Protein 3M97 (pdb70)

Foldseek 3Di:
DDDDDQDADPDPLVVLLVPAAQVLLVVLCVLVVVAEALPQDHDVHGHLQVQAFAWFVPRPPDDWDVQSVVPTDGRHLVNQQVCQCAVCVVRPPGPDDDGHDVHSNNSSNNVNNSVVSD

Structure (mmCIF, N/CA/C/O backbone):
data_3M97
#
_entry.id   3M97
#
_cell.length_a   37.376
_cell.length_b   38.991
_cell.length_c   93.014
_cell.angle_alpha   90.00
_cell.angle_beta   90.00
_cell.angle_gamma   90.00
#
_symmetry.space_group_name_H-M   'P 21 21 21'
#
loop_
_entity.id
_entity.type
_entity.pdbx_description
1 polymer 'Cytochrome c-552'
2 non-polymer 'HEME C'
3 non-polymer 'ZINC ION'
4 water water
#
loop_
_atom_site.group_PDB
_atom_site.id
_atom_site.type_symbol
_atom_site.label_atom_id
_atom_site.label_alt_id
_atom_site.label_comp_id
_atom_site.label_asym_id
_atom_site.label_entity_id
_atom_site.label_seq_id
_atom_site.pdbx_PDB_ins_code
_atom_site.Cartn_x
_atom_site.Cartn_y
_atom_site.Cartn_z
_atom_site.occupancy
_atom_site.B_iso_or_equiv
_atom_site.auth_seq_id
_atom_site.auth_comp_id
_atom_site.auth_asym_id
_atom_site.auth_atom_id
_atom_site.pdbx_PDB_model_num
ATOM 1 N N . MET A 1 1 ? 15.241 -6.853 -2.283 1.00 11.78 1 MET X N 1
ATOM 2 C CA . MET A 1 1 ? 15.368 -5.821 -3.372 1.00 13.41 1 MET X CA 1
ATOM 3 C C . MET A 1 1 ? 14.993 -4.585 -2.669 1.00 13.94 1 MET X C 1
ATOM 4 O O . MET A 1 1 ? 14.193 -4.625 -1.647 1.00 12.94 1 MET X O 1
ATOM 9 N N . GLY A 1 2 ? 15.620 -3.552 -3.207 1.00 13.57 2 GLY X N 1
ATOM 10 C CA . GLY A 1 2 ? 15.475 -2.210 -2.755 1.00 13.06 2 GLY X CA 1
ATOM 11 C C . GLY A 1 2 ? 16.526 -1.823 -1.749 1.00 14.85 2 GLY X C 1
ATOM 12 O O . GLY A 1 2 ? 17.306 -2.615 -1.290 1.00 16.15 2 GLY X O 1
ATOM 13 N N . HIS A 1 3 ? 16.641 -0.519 -1.533 1.00 13.05 3 HIS X N 1
ATOM 14 C CA . HIS A 1 3 ? 17.751 0.006 -0.667 1.00 15.60 3 HIS X CA 1
ATOM 15 C C . HIS A 1 3 ? 17.161 0.462 0.653 1.00 16.17 3 HIS X C 1
ATOM 16 O O . HIS A 1 3 ? 17.375 1.621 1.090 1.00 20.55 3 HIS X O 1
ATOM 23 N N . GLY A 1 4 ? 16.418 -0.424 1.263 1.00 14.67 4 GLY X N 1
ATOM 24 C CA . GLY A 1 4 ? 15.989 -0.190 2.656 1.00 15.12 4 GLY X CA 1
ATOM 25 C C . GLY A 1 4 ? 16.319 -1.376 3.479 1.00 15.39 4 GLY X C 1
ATOM 26 O O . GLY A 1 4 ? 16.739 -2.441 2.979 1.00 14.76 4 GLY X O 1
ATOM 27 N N . ALA A 1 5 ? 16.129 -1.241 4.788 1.00 13.81 5 ALA X N 1
ATOM 28 C CA . ALA A 1 5 ? 16.511 -2.327 5.680 1.00 14.97 5 ALA X CA 1
ATOM 29 C C . ALA A 1 5 ? 15.632 -3.537 5.549 1.00 15.14 5 ALA X C 1
ATOM 30 O O . ALA A 1 5 ? 14.354 -3.416 5.522 1.00 17.31 5 ALA X O 1
ATOM 32 N N . GLU A 1 6 ? 16.243 -4.672 5.416 1.00 13.82 6 GLU X N 1
ATOM 33 C CA . GLU A 1 6 ? 15.495 -5.911 5.250 1.00 13.44 6 GLU X CA 1
ATOM 34 C C . GLU A 1 6 ? 15.962 -7.108 6.092 1.00 11.64 6 GLU X C 1
ATOM 35 O O . GLU A 1 6 ? 15.325 -8.198 6.056 1.00 12.55 6 GLU X O 1
ATOM 41 N N . GLY A 1 7 ? 17.026 -6.977 6.883 1.00 11.58 7 GLY X N 1
ATOM 42 C CA . GLY A 1 7 ? 17.511 -8.110 7.587 1.00 12.60 7 GLY X CA 1
ATOM 43 C C . GLY A 1 7 ? 16.623 -8.474 8.773 1.00 9.84 7 GLY X C 1
ATOM 44 O O . GLY A 1 7 ? 15.855 -7.648 9.251 1.00 14.04 7 GLY X O 1
ATOM 45 N N . GLU A 1 8 ? 16.701 -9.728 9.170 1.00 10.63 8 GLU X N 1
ATOM 46 C CA . GLU A 1 8 ? 16.063 -10.101 10.412 1.00 12.22 8 GLU X CA 1
ATOM 47 C C . GLU A 1 8 ? 16.972 -10.957 11.220 1.00 14.98 8 GLU X C 1
ATOM 48 O O . GLU A 1 8 ? 17.429 -12.022 10.744 1.00 15.99 8 GLU X O 1
ATOM 54 N N . GLU A 1 9 ? 17.236 -10.584 12.473 1.00 15.73 9 GLU X N 1
ATOM 55 C CA . GLU A 1 9 ? 18.213 -11.374 13.210 1.00 19.00 9 GLU X CA 1
ATOM 56 C C . GLU A 1 9 ? 17.595 -12.398 14.116 1.00 19.71 9 GLU X C 1
ATOM 57 O O . GLU A 1 9 ? 18.298 -13.210 14.694 1.00 23.24 9 GLU X O 1
ATOM 63 N N . HIS A 1 10 ? 16.294 -12.367 14.323 1.00 19.85 10 HIS X N 1
ATOM 64 C CA . HIS A 1 10 ? 15.623 -13.232 15.309 1.00 23.47 10 HIS X CA 1
ATOM 65 C C . HIS A 1 10 ? 14.941 -14.480 14.720 1.00 27.63 10 HIS X C 1
ATOM 66 O O . HIS A 1 10 ? 14.201 -15.157 15.425 1.00 29.71 10 HIS X O 1
ATOM 73 N N . ALA A 1 11 ? 15.208 -14.760 13.462 1.00 30.12 11 ALA X N 1
ATOM 74 C CA . ALA A 1 11 ? 14.600 -15.898 12.730 1.00 34.96 11 ALA X CA 1
ATOM 75 C C . ALA A 1 11 ? 14.920 -17.430 13.058 1.00 37.87 11 ALA X C 1
ATOM 76 O O . ALA A 1 11 ? 15.271 -18.102 12.130 1.00 38.01 11 ALA X O 1
ATOM 78 N N . ASP A 1 34 ? 10.318 -19.912 10.813 1.00 26.72 34 ASP X N 1
ATOM 79 C CA . ASP A 1 34 ? 9.113 -20.692 11.059 1.00 25.94 34 ASP X CA 1
ATOM 80 C C . ASP A 1 34 ? 8.294 -19.786 12.009 1.00 23.87 34 ASP X C 1
ATOM 81 O O . ASP A 1 34 ? 8.738 -19.463 13.137 1.00 23.63 34 ASP X O 1
ATOM 86 N N . PHE A 1 35 ? 7.155 -19.289 11.537 1.00 19.62 35 PHE X N 1
ATOM 87 C CA . PHE A 1 35 ? 6.568 -18.216 12.335 1.00 17.43 35 PHE X CA 1
ATOM 88 C C . PHE A 1 35 ? 5.928 -18.832 13.569 1.00 17.68 35 PHE X C 1
ATOM 89 O O . PHE A 1 35 ? 5.923 -18.206 14.634 1.00 15.93 35 PHE X O 1
ATOM 97 N N . ALA A 1 36 ? 5.414 -20.044 13.401 1.00 15.90 36 ALA X N 1
ATOM 98 C CA . ALA A 1 36 ? 4.739 -20.762 14.503 1.00 14.99 36 ALA X CA 1
ATOM 99 C C . ALA A 1 36 ? 5.748 -20.878 15.696 1.00 15.07 36 ALA X C 1
ATOM 100 O O . ALA A 1 36 ? 5.364 -20.769 16.866 1.00 14.38 36 ALA X O 1
ATOM 102 N N . THR A 1 37 ? 6.993 -21.183 15.373 1.00 15.96 37 THR X N 1
ATOM 103 C CA . THR A 1 37 ? 8.088 -21.312 16.386 1.00 16.91 37 THR X CA 1
ATOM 104 C C . THR A 1 37 ? 8.330 -19.975 17.109 1.00 16.16 37 THR X C 1
ATOM 105 O O . THR A 1 37 ? 8.486 -19.916 18.378 1.00 15.08 37 THR X O 1
ATOM 109 N N . VAL A 1 38 ? 8.401 -18.870 16.348 1.00 14.76 38 VAL X N 1
ATOM 110 C CA . VAL A 1 38 ? 8.557 -17.516 16.872 1.00 13.37 38 VAL X CA 1
ATOM 111 C C . VAL A 1 38 ? 7.330 -17.183 17.822 1.00 12.22 38 VAL X C 1
ATOM 112 O O . VAL A 1 38 ? 7.537 -16.803 18.933 1.00 11.52 38 VAL X O 1
ATOM 116 N N . LEU A 1 39 ? 6.124 -17.399 17.335 1.00 10.51 39 LEU X N 1
ATOM 117 C CA . LEU A 1 39 ? 4.958 -17.202 18.147 1.00 8.47 39 LEU X CA 1
ATOM 118 C C . LEU A 1 39 ? 4.975 -18.032 19.495 1.00 9.52 39 LEU X C 1
ATOM 119 O O . LEU A 1 39 ? 4.420 -17.557 20.502 1.00 10.90 39 LEU X O 1
ATOM 124 N N . ALA A 1 40 ? 5.385 -19.315 19.405 1.00 11.10 40 ALA X N 1
ATOM 125 C CA . ALA A 1 40 ? 5.289 -20.082 20.617 1.00 11.80 40 ALA X CA 1
ATOM 126 C C . ALA A 1 40 ? 6.140 -19.557 21.755 1.00 9.93 40 ALA X C 1
ATOM 127 O O . ALA A 1 40 ? 5.784 -19.754 22.958 1.00 11.65 40 ALA X O 1
ATOM 129 N N . SER A 1 41 ? 7.207 -18.829 21.396 1.00 12.89 41 SER X N 1
ATOM 130 C CA . SER A 1 41 ? 8.016 -18.195 22.406 1.00 12.04 41 SER X C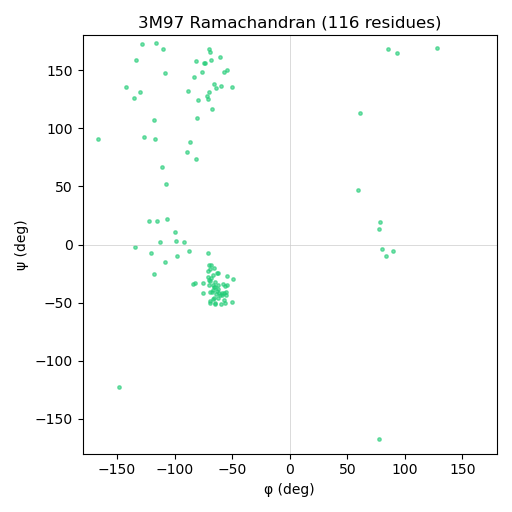A 1
ATOM 131 C C . SER A 1 41 ? 7.847 -16.686 22.497 1.00 10.64 41 SER X C 1
ATOM 132 O O . SER A 1 41 ? 8.718 -15.908 23.040 1.00 14.24 41 SER X O 1
ATOM 135 N N . ALA A 1 42 ? 6.724 -16.191 22.016 1.00 9.37 42 ALA X N 1
ATOM 136 C CA . ALA A 1 42 ? 6.526 -14.721 22.025 1.00 9.66 42 ALA X CA 1
ATOM 137 C C . ALA A 1 42 ? 6.328 -14.073 23.379 1.00 11.50 42 ALA X C 1
ATOM 138 O O . ALA A 1 42 ? 6.179 -14.729 24.395 1.00 15.65 42 ALA X O 1
ATOM 140 N N . ASP A 1 43 ? 6.393 -12.711 23.390 1.00 12.16 43 ASP X N 1
ATOM 141 C CA . ASP A 1 43 ? 6.318 -12.003 24.639 1.00 15.18 43 ASP X CA 1
ATOM 142 C C . ASP A 1 43 ? 5.079 -11.128 24.568 1.00 14.19 43 ASP X C 1
ATOM 143 O O . ASP A 1 43 ? 5.153 -10.050 24.011 1.00 12.50 43 ASP X O 1
ATOM 148 N N . PRO A 1 44 ? 4.024 -11.480 25.282 1.00 14.12 44 PRO X N 1
ATOM 149 C CA . PRO A 1 44 ? 2.801 -10.663 25.193 1.00 15.43 44 PRO X CA 1
ATOM 150 C C . PRO A 1 44 ? 2.940 -9.296 25.793 1.00 13.51 44 PRO X C 1
ATOM 151 O O . PRO A 1 44 ? 2.296 -8.355 25.304 1.00 14.29 44 PRO X O 1
ATOM 155 N N . ALA A 1 45 ? 3.813 -9.124 26.809 1.00 11.24 45 ALA X N 1
ATOM 156 C CA . ALA A 1 45 ? 3.976 -7.711 27.229 1.00 11.94 45 ALA X CA 1
ATOM 157 C C . ALA A 1 45 ? 4.683 -6.849 26.228 1.00 12.53 45 ALA X C 1
ATOM 158 O O . ALA A 1 45 ? 4.429 -5.619 26.124 1.00 14.38 45 ALA X O 1
ATOM 160 N N . ALA A 1 46 ? 5.617 -7.433 25.451 1.00 11.26 46 ALA X N 1
ATOM 161 C CA . ALA A 1 46 ? 6.207 -6.712 24.381 1.00 11.65 46 ALA X CA 1
ATOM 162 C C . ALA A 1 46 ? 5.113 -6.413 23.288 1.00 11.17 46 ALA X C 1
ATOM 163 O O . ALA A 1 46 ? 5.044 -5.280 22.771 1.00 11.96 46 ALA X O 1
ATOM 165 N N . GLY A 1 47 ? 4.214 -7.341 23.076 1.00 10.53 47 GLY X N 1
ATOM 166 C CA . GLY A 1 47 ? 3.118 -7.155 22.099 1.00 8.48 47 GLY X CA 1
ATOM 167 C C . GLY A 1 47 ? 2.225 -6.001 22.554 1.00 10.67 47 GLY X C 1
ATOM 168 O O . GLY A 1 47 ? 1.659 -5.191 21.699 1.00 10.59 47 GLY X O 1
ATOM 169 N N . GLU A 1 48 ? 1.984 -5.939 23.880 1.00 11.41 48 GLU X N 1
ATOM 170 C CA . GLU A 1 48 ? 1.148 -4.859 24.415 1.00 10.19 48 GLU X CA 1
ATOM 171 C C . GLU A 1 48 ? 1.725 -3.519 24.067 1.00 12.01 48 GLU X C 1
ATOM 172 O O . GLU A 1 48 ? 0.957 -2.611 23.771 1.00 10.75 48 GLU X O 1
ATOM 178 N N . LYS A 1 49 ? 3.054 -3.410 24.023 1.00 11.68 49 LYS X N 1
ATOM 179 C CA . LYS A 1 49 ? 3.655 -2.125 23.556 1.00 10.09 49 LYS X CA 1
ATOM 180 C C . LYS A 1 49 ? 3.570 -1.907 22.027 1.00 9.84 49 LYS X C 1
ATOM 181 O O . LYS A 1 49 ? 3.308 -0.737 21.632 1.00 11.42 49 LYS X O 1
ATOM 187 N N . VAL A 1 50 ? 3.816 -2.947 21.245 1.00 12.76 50 VAL X N 1
ATOM 188 C CA . VAL A 1 50 ? 3.642 -2.850 19.734 1.00 11.46 50 VAL X CA 1
ATOM 189 C C . VAL A 1 50 ? 2.243 -2.358 19.402 1.00 10.53 50 VAL X C 1
ATOM 190 O O . VAL A 1 50 ? 2.083 -1.502 18.477 1.00 12.56 50 VAL X O 1
ATOM 194 N N . PHE A 1 51 ? 1.232 -2.758 20.202 1.00 11.41 51 PHE X N 1
ATOM 195 C CA . PHE A 1 51 ? -0.140 -2.307 19.841 1.00 8.35 51 PHE X CA 1
ATOM 196 C C . PHE A 1 51 ? -0.363 -0.795 19.951 1.00 7.92 51 PHE X C 1
ATOM 197 O O . PHE A 1 51 ? -1.300 -0.283 19.417 1.00 9.75 51 PHE X O 1
ATOM 205 N N . GLY A 1 52 ? 0.507 -0.187 20.719 1.00 8.38 52 GLY X N 1
ATOM 206 C CA . GLY A 1 52 ? 0.444 1.326 20.710 1.00 8.18 52 GLY X CA 1
ATOM 207 C C . GLY A 1 52 ? 0.430 1.901 19.300 1.00 11.18 52 GLY X C 1
ATOM 208 O O . GLY A 1 52 ? -0.102 2.975 19.095 1.00 12.69 52 GLY X O 1
ATOM 209 N N . LYS A 1 53 ? 1.050 1.221 18.338 1.00 10.74 53 LYS X N 1
ATOM 210 C CA . LYS A 1 53 ? 1.078 1.645 16.908 1.00 11.33 53 LYS X CA 1
ATOM 211 C C . LYS A 1 53 ? -0.276 1.489 16.248 1.00 11.87 53 LYS X C 1
ATOM 212 O O . LYS A 1 53 ? -0.402 1.846 15.086 1.00 14.15 53 LYS X O 1
ATOM 218 N N . CYS A 1 54 ? -1.249 0.887 16.924 1.00 9.30 54 CYS X N 1
ATOM 219 C CA . CYS A 1 54 ? -2.532 0.647 16.235 1.00 8.02 54 CYS X CA 1
ATOM 220 C C . CYS A 1 54 ? -3.671 1.302 16.920 1.00 9.89 54 CYS X C 1
ATOM 221 O O . CYS A 1 54 ? -4.721 1.421 16.341 1.00 10.58 54 CYS X O 1
ATOM 224 N N . LYS A 1 55 ? -3.411 1.858 18.108 1.00 12.29 55 LYS X N 1
ATOM 225 C CA . LYS A 1 55 ? -4.523 2.440 18.943 1.00 12.36 55 LYS X CA 1
ATOM 226 C C . LYS A 1 55 ? -5.144 3.744 18.293 1.00 11.38 55 LYS X C 1
ATOM 227 O O . LYS A 1 55 ? -6.313 4.005 18.607 1.00 14.32 55 LYS X O 1
ATOM 233 N N . ALA A 1 56 ? -4.477 4.398 17.361 1.00 11.73 56 ALA X N 1
ATOM 234 C CA . ALA A 1 56 ? -5.080 5.642 16.767 1.00 13.63 56 ALA X CA 1
ATOM 235 C C . ALA A 1 56 ? -6.321 5.147 15.988 1.00 15.32 56 ALA X C 1
ATOM 236 O O . ALA A 1 56 ? -7.332 5.884 15.819 1.00 15.61 56 ALA X O 1
ATOM 238 N N . CYS A 1 57 ? -6.264 3.873 15.551 1.00 10.18 57 CYS X N 1
ATOM 239 C CA . CYS A 1 57 ? -7.308 3.382 14.622 1.00 10.84 57 CYS X CA 1
ATOM 240 C C . CYS A 1 57 ? -8.144 2.247 15.167 1.00 10.24 57 CYS X C 1
ATOM 241 O O . CYS A 1 57 ? -9.268 2.062 14.672 1.00 12.97 57 CYS X O 1
ATOM 244 N N . HIS A 1 58 ? -7.602 1.460 16.117 1.00 9.82 58 HIS X N 1
ATOM 245 C CA . HIS A 1 58 ? -8.184 0.205 16.573 1.00 10.26 58 HIS X CA 1
ATOM 246 C C . HIS A 1 58 ? -8.278 0.152 18.108 1.00 10.58 58 HIS X C 1
ATOM 247 O O . HIS A 1 58 ? -7.281 0.518 18.783 1.00 11.22 58 HIS X O 1
ATOM 254 N N . LYS A 1 59 ? -9.458 -0.219 18.620 1.00 10.98 59 LYS X N 1
ATOM 255 C CA . LYS A 1 59 ? -9.631 -0.339 20.065 1.00 12.52 59 LYS X CA 1
ATOM 256 C C . LYS A 1 59 ? -9.778 -1.807 20.456 1.00 13.31 59 LYS X C 1
ATOM 257 O O . LYS A 1 59 ? -9.945 -2.683 19.584 1.00 13.59 59 LYS X O 1
ATOM 263 N N . LEU A 1 60 ? -9.709 -2.097 21.776 1.00 11.10 60 LEU X N 1
ATOM 264 C CA . LEU A 1 60 ? -9.820 -3.458 22.295 1.00 9.82 60 LEU X CA 1
ATOM 265 C C . LEU A 1 60 ? -10.980 -3.561 23.306 1.00 10.04 60 LEU X C 1
ATOM 266 O O . LEU A 1 60 ? -11.089 -4.623 23.959 1.00 12.72 60 LEU X O 1
ATOM 271 N N . ASP A 1 61 ? -11.898 -2.584 23.216 1.00 12.76 61 ASP X N 1
ATOM 272 C CA . ASP A 1 61 ? -13.098 -2.565 24.114 1.00 9.27 61 ASP X CA 1
ATOM 273 C C . ASP A 1 61 ? -14.379 -2.747 23.249 1.00 12.50 61 ASP X C 1
ATOM 274 O O . ASP A 1 61 ? -15.466 -2.274 23.690 1.00 14.09 61 ASP X O 1
ATOM 279 N N . GLY A 1 62 ? -14.267 -3.284 22.025 1.00 11.92 62 GLY X N 1
ATOM 280 C CA . GLY A 1 62 ? -15.433 -3.381 21.133 1.00 10.88 62 GLY X CA 1
ATOM 281 C C . GLY A 1 62 ? -15.803 -2.074 20.379 1.00 11.08 62 GLY X C 1
ATOM 282 O O . GLY A 1 62 ? -16.700 -2.175 19.480 1.00 12.80 62 GLY X O 1
ATOM 283 N N . ASN A 1 63 ? -15.188 -0.900 20.559 1.00 13.45 63 ASN X N 1
ATOM 284 C CA . ASN A 1 63 ? -15.571 0.231 19.805 1.00 14.47 63 ASN X CA 1
ATOM 285 C C . ASN A 1 63 ? -14.890 0.257 18.412 1.00 14.29 63 ASN X C 1
ATOM 286 O O . ASN A 1 63 ? -13.745 -0.212 18.239 1.00 13.11 63 ASN X O 1
ATOM 291 N N . ASP A 1 64 ? -15.640 0.743 17.424 1.00 13.38 64 ASP X N 1
ATOM 292 C CA . ASP A 1 64 ? -15.100 0.844 16.080 1.00 12.52 64 ASP X CA 1
ATOM 293 C C . ASP A 1 64 ? -14.863 2.310 15.754 1.00 12.07 64 ASP X C 1
ATOM 294 O O . ASP A 1 64 ? -15.608 3.309 16.185 1.00 18.62 64 ASP X O 1
ATOM 299 N N . GLY A 1 65 ? -13.827 2.533 14.955 1.00 12.01 65 GLY X N 1
ATOM 300 C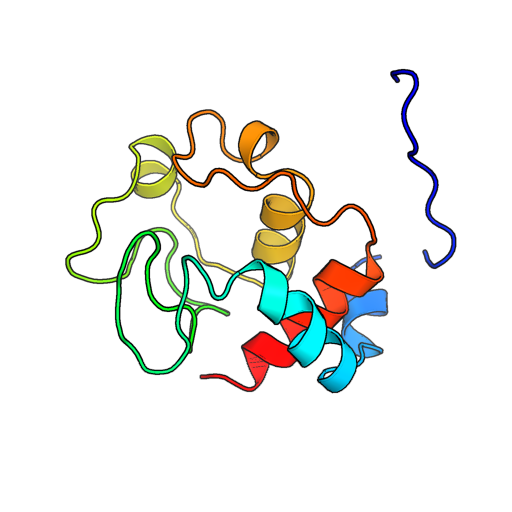 CA . GLY A 1 65 ? -13.521 3.938 14.619 1.00 11.78 65 GLY X CA 1
ATOM 301 C C . GLY A 1 65 ? -12.923 3.994 13.220 1.00 13.16 65 GLY X C 1
ATOM 302 O O . GLY A 1 65 ? -13.545 3.465 12.259 1.00 15.42 65 GLY X O 1
ATOM 303 N N . VAL A 1 66 ? -11.716 4.529 13.035 1.00 13.53 66 VAL X N 1
ATOM 304 C CA . VAL A 1 66 ? -11.082 4.465 11.665 1.00 10.81 66 VAL X CA 1
ATOM 305 C C . VAL A 1 66 ? -10.948 2.954 11.266 1.00 11.54 66 VAL X C 1
ATOM 306 O O . VAL A 1 66 ? -11.176 2.650 10.061 1.00 12.86 66 VAL X O 1
ATOM 310 N N . GLY A 1 67 ? -10.556 2.064 12.182 1.00 11.05 67 GLY X N 1
ATOM 311 C CA . GLY A 1 67 ? -10.571 0.589 11.908 1.00 10.50 67 GLY X CA 1
ATOM 312 C C . GLY A 1 67 ? -11.550 -0.063 12.853 1.00 9.45 67 GLY X C 1
ATOM 313 O O . GLY A 1 67 ? -11.957 0.549 13.892 1.00 11.55 67 GLY X O 1
ATOM 314 N N . PRO A 1 68 ? -11.802 -1.391 12.651 1.00 8.50 68 PRO X N 1
ATOM 315 C CA . PRO A 1 68 ? -12.774 -2.096 13.527 1.00 10.79 68 PRO X CA 1
ATOM 316 C C . PRO A 1 68 ? -12.070 -2.483 14.812 1.00 10.61 68 PRO X C 1
ATOM 317 O O . PRO A 1 68 ? -10.850 -2.598 14.889 1.00 11.25 68 PRO X O 1
ATOM 321 N N . HIS A 1 69 ? -12.857 -2.707 15.873 1.00 10.91 69 HIS X N 1
ATOM 322 C CA . HIS A 1 69 ? -12.202 -3.224 17.129 1.00 8.71 69 HIS X CA 1
ATOM 323 C C . HIS A 1 69 ? -11.434 -4.552 16.853 1.00 10.46 69 HIS X C 1
ATOM 324 O O . HIS A 1 69 ? -11.801 -5.303 15.986 1.00 10.14 69 HIS X O 1
ATOM 331 N N . LEU A 1 70 ? -10.348 -4.727 17.607 1.00 10.72 70 LEU X N 1
ATOM 332 C CA . LEU A 1 70 ? -9.530 -5.918 17.418 1.00 11.25 70 LEU X CA 1
ATOM 333 C C . LEU A 1 70 ? -9.553 -6.890 18.584 1.00 11.04 70 LEU X C 1
ATOM 334 O O . LEU A 1 70 ? -8.984 -7.925 18.464 1.00 11.10 70 LEU X O 1
ATOM 339 N N . ASN A 1 71 ? -10.353 -6.586 19.639 1.00 11.21 71 ASN X N 1
ATOM 340 C CA . ASN A 1 71 ? -10.482 -7.565 20.675 1.00 11.37 71 ASN X CA 1
ATOM 341 C C . ASN A 1 71 ? -11.328 -8.634 20.028 1.00 10.17 71 ASN X C 1
ATOM 342 O O . ASN A 1 71 ? -12.354 -8.374 19.382 1.00 10.93 71 ASN X O 1
ATOM 347 N N . GLY A 1 72 ? -10.823 -9.858 20.107 1.00 9.35 72 GLY X N 1
ATOM 348 C CA . GLY A 1 72 ? -11.367 -11.124 19.522 1.00 10.66 72 GLY X CA 1
ATOM 349 C C . GLY A 1 72 ? -11.077 -11.266 18.026 1.00 12.57 72 GLY X C 1
ATOM 350 O O . GLY A 1 72 ? -11.640 -12.185 17.350 1.00 11.91 72 GLY X O 1
ATOM 351 N N . VAL A 1 73 ? -10.120 -10.541 17.508 1.00 10.40 73 VAL X N 1
ATOM 352 C CA . VAL A 1 73 ? -9.763 -10.713 16.090 1.00 10.56 73 VAL X CA 1
ATOM 353 C C . VAL A 1 73 ? -9.149 -12.095 15.773 1.00 10.48 73 VAL X C 1
ATOM 354 O O . VAL A 1 73 ? -9.295 -12.577 14.611 1.00 11.35 73 VAL X O 1
ATOM 358 N N . VAL A 1 74 ? -8.380 -12.661 16.698 1.00 10.28 74 VAL X N 1
ATOM 359 C CA . VAL A 1 74 ? -7.698 -13.921 16.378 1.00 11.34 74 VAL X CA 1
ATOM 360 C C . VAL A 1 74 ? -8.745 -15.025 16.212 1.00 13.84 74 VAL X C 1
ATOM 361 O O . VAL A 1 74 ? -9.546 -15.283 17.157 1.00 13.77 74 VAL X O 1
ATOM 365 N N . GLY A 1 75 ? -8.825 -15.571 14.990 1.00 13.85 75 GLY X N 1
ATOM 366 C CA . GLY A 1 75 ? -9.870 -16.494 14.617 1.00 14.41 75 GLY X CA 1
ATOM 367 C C . GLY A 1 75 ? -11.109 -15.911 14.042 1.00 13.83 75 GLY X C 1
ATOM 368 O O . GLY A 1 75 ? -11.980 -16.660 13.655 1.00 17.55 75 GLY X O 1
ATOM 369 N N . ARG A 1 76 ? -11.247 -14.584 14.010 1.00 11.42 76 ARG X N 1
ATOM 370 C CA . ARG A 1 76 ? -12.471 -13.985 13.521 1.00 9.90 76 ARG X CA 1
ATOM 371 C C . ARG A 1 76 ? -12.564 -14.021 12.028 1.00 11.32 76 ARG X C 1
ATOM 372 O O . ARG A 1 76 ? -11.570 -13.933 11.313 1.00 11.30 76 ARG X O 1
ATOM 380 N N . THR A 1 77 ? -13.764 -14.133 11.464 1.00 12.47 77 THR X N 1
ATOM 381 C CA . THR A 1 77 ? -13.942 -13.951 10.012 1.00 15.09 77 THR X CA 1
ATOM 382 C C . THR A 1 77 ? -13.291 -12.670 9.512 1.00 12.91 77 THR X C 1
ATOM 383 O O . THR A 1 77 ? -13.533 -11.571 10.085 1.00 14.22 77 THR X O 1
ATOM 387 N N . VAL A 1 78 ? -12.569 -12.718 8.365 1.00 10.14 78 VAL X N 1
ATOM 388 C CA . VAL A 1 78 ? -12.015 -11.517 7.781 1.00 11.07 78 VAL X CA 1
ATOM 389 C C . VAL A 1 78 ? -13.197 -10.707 7.360 1.00 10.91 78 VAL X C 1
ATOM 390 O O . VAL A 1 78 ? -14.159 -11.235 6.721 1.00 11.26 78 VAL X O 1
ATOM 394 N N . ALA A 1 79 ? -13.097 -9.414 7.620 1.00 10.06 79 ALA X N 1
ATOM 395 C CA . ALA A 1 79 ? -14.074 -8.317 7.261 1.00 9.50 79 ALA X CA 1
ATOM 396 C C . ALA A 1 79 ? -15.432 -8.598 7.880 1.00 9.80 79 ALA X C 1
ATOM 397 O O . ALA A 1 79 ? -16.460 -8.389 7.196 1.00 13.13 79 ALA X O 1
ATOM 399 N N . GLY A 1 80 ? -15.444 -8.950 9.165 1.00 10.26 80 GLY X N 1
ATOM 400 C CA . GLY A 1 80 ? -16.653 -9.567 9.823 1.00 11.72 80 GLY X CA 1
ATOM 401 C C . GLY A 1 80 ? -17.282 -8.554 10.763 1.00 12.81 80 GLY X C 1
ATOM 402 O O . GLY A 1 80 ? -18.442 -8.738 11.193 1.00 15.14 80 GLY X O 1
ATOM 403 N N . VAL A 1 81 ? -16.634 -7.449 11.158 1.00 12.44 81 VAL X N 1
ATOM 404 C CA . VAL A 1 81 ? -17.193 -6.616 12.285 1.00 11.65 81 VAL X CA 1
ATOM 405 C C . VAL A 1 81 ? -18.456 -5.904 11.757 1.00 12.65 81 VAL X C 1
ATOM 406 O O . VAL A 1 81 ? -18.428 -5.104 10.818 1.00 13.27 81 VAL X O 1
ATOM 410 N N . ASP A 1 82 ? -19.536 -6.126 12.498 1.00 10.96 82 ASP X N 1
ATOM 411 C CA . ASP A 1 82 ? -20.794 -5.470 12.045 1.00 10.43 82 ASP X CA 1
ATOM 412 C C . ASP A 1 82 ? -20.679 -3.952 11.986 1.00 9.97 82 ASP X C 1
ATOM 413 O O . ASP A 1 82 ? -20.144 -3.267 12.901 1.00 12.88 82 ASP X O 1
ATOM 418 N N . GLY A 1 83 ? -21.197 -3.382 10.899 1.00 10.43 83 GLY X N 1
ATOM 419 C CA . GLY A 1 83 ? -21.251 -1.977 10.752 1.00 10.62 83 GLY X CA 1
ATOM 420 C C . GLY A 1 83 ? -20.005 -1.271 10.232 1.00 11.56 83 GLY X C 1
ATOM 421 O O . GLY A 1 83 ? -20.008 -0.078 9.949 1.00 13.77 83 GLY X O 1
ATOM 422 N N . PHE A 1 84 ? -18.881 -2.028 10.159 1.00 11.82 84 PHE X N 1
ATOM 423 C CA . PHE A 1 84 ? -17.662 -1.401 9.695 1.00 11.64 84 PHE X CA 1
ATOM 424 C C . PHE A 1 84 ? -17.552 -1.495 8.141 1.00 12.02 84 PHE X C 1
ATOM 425 O O . PHE A 1 84 ? -17.725 -2.512 7.555 1.00 13.25 84 PHE X O 1
ATOM 433 N N . ASN A 1 85 ? -17.249 -0.383 7.500 1.00 11.41 85 ASN X N 1
ATOM 434 C CA . ASN A 1 85 ? -17.179 -0.354 6.043 1.00 12.07 85 ASN X CA 1
ATOM 435 C C . ASN A 1 85 ? -15.817 -0.747 5.491 1.00 11.93 85 ASN X C 1
ATOM 436 O O . ASN A 1 85 ? -14.971 0.012 5.259 1.00 14.64 85 ASN X O 1
ATOM 441 N N . TYR A 1 86 ? -15.665 -2.048 5.289 1.00 10.26 86 TYR X N 1
ATOM 442 C CA . TYR A 1 86 ? -14.399 -2.560 4.733 1.00 11.12 86 TYR X CA 1
ATOM 443 C C . TYR A 1 86 ? -14.215 -2.279 3.234 1.00 10.96 86 TYR X C 1
ATOM 444 O O . TYR A 1 86 ? -15.178 -2.229 2.466 1.00 11.53 86 TYR X O 1
ATOM 453 N N . SER A 1 87 ? -12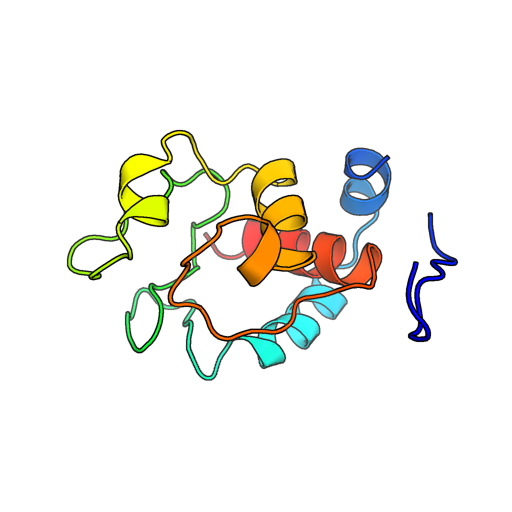.971 -2.254 2.818 1.00 10.90 87 SER X N 1
ATOM 454 C CA . SER A 1 87 ? -12.607 -2.163 1.411 1.00 10.69 87 SER X CA 1
ATOM 455 C C . SER A 1 87 ? -13.162 -3.368 0.615 1.00 9.86 87 SER X C 1
ATOM 456 O O . SER A 1 87 ? -13.356 -4.523 1.144 1.00 9.85 87 SER X O 1
ATOM 459 N N . ASP A 1 88 ? -13.252 -3.234 -0.737 1.00 12.05 88 ASP X N 1
ATOM 460 C CA . ASP A 1 88 ? -13.621 -4.406 -1.538 1.00 12.65 88 ASP X CA 1
ATOM 461 C C . ASP A 1 88 ? -12.689 -5.567 -1.391 1.00 12.13 88 ASP X C 1
ATOM 462 O O . ASP A 1 88 ? -13.149 -6.690 -1.280 1.00 10.36 88 ASP X O 1
ATOM 467 N N . PRO A 1 89 ? -11.327 -5.365 -1.386 1.00 11.20 89 PRO X N 1
ATOM 468 C CA . PRO A 1 89 ? -10.539 -6.663 -1.317 1.00 13.30 89 PRO X CA 1
ATOM 469 C C . PRO A 1 89 ? -10.623 -7.349 0.023 1.00 12.81 89 PRO X C 1
ATOM 470 O O . PRO A 1 89 ? -10.537 -8.567 0.107 1.00 12.75 89 PRO X O 1
ATOM 474 N N . MET A 1 90 ? -10.825 -6.544 1.079 1.00 11.31 90 MET X N 1
ATOM 475 C CA . MET A 1 90 ? -10.998 -7.126 2.392 1.00 14.59 90 MET X CA 1
ATOM 476 C C . MET A 1 90 ? -12.337 -7.942 2.444 1.00 13.15 90 MET X C 1
ATOM 477 O O . MET A 1 90 ? -12.405 -9.039 2.876 1.00 13.62 90 MET X O 1
ATOM 482 N N . LYS A 1 91 ? -13.442 -7.358 1.940 1.00 12.36 91 LYS X N 1
ATOM 483 C CA . LYS A 1 91 ? -14.776 -8.015 1.967 1.00 12.59 91 LYS X CA 1
ATOM 484 C C . LYS A 1 91 ? -14.808 -9.349 1.146 1.00 10.85 91 LYS X C 1
ATOM 485 O O . LYS A 1 91 ? -15.430 -10.332 1.485 1.00 14.77 91 LYS X O 1
ATOM 491 N N . ALA A 1 92 ? -14.026 -9.337 0.045 1.00 11.99 92 ALA X N 1
ATOM 492 C CA . ALA A 1 92 ? -14.033 -10.376 -0.875 1.00 11.35 92 ALA X CA 1
ATOM 493 C C . ALA A 1 92 ? -13.037 -11.452 -0.468 1.00 11.14 92 ALA X C 1
ATOM 494 O O . ALA A 1 92 ? -12.993 -12.541 -1.035 1.00 13.56 92 ALA X O 1
ATOM 496 N N . HIS A 1 93 ? -12.263 -11.218 0.574 1.00 10.94 93 HIS X N 1
ATOM 497 C CA . HIS A 1 93 ? -11.145 -12.177 0.852 1.00 11.53 93 HIS X CA 1
ATOM 498 C C . HIS A 1 93 ? -11.621 -13.522 1.322 1.00 10.81 93 HIS X C 1
ATOM 499 O O . HIS A 1 93 ? -11.093 -14.572 0.809 1.00 15.81 93 HIS X O 1
ATOM 506 N N . GLY A 1 94 ? -12.492 -13.542 2.316 1.00 10.12 94 GLY X N 1
ATOM 507 C CA . GLY A 1 94 ? -12.823 -14.935 2.825 1.00 12.07 94 GLY X CA 1
ATOM 508 C C . GLY A 1 94 ? -11.804 -15.380 3.849 1.00 15.44 94 GLY X C 1
ATOM 509 O O . GLY A 1 94 ? -10.726 -14.803 4.021 1.00 15.93 94 GLY X O 1
ATOM 510 N N . GLY A 1 95 ? -12.140 -16.484 4.530 1.00 14.53 95 GLY X N 1
ATOM 511 C CA . GLY A 1 95 ? -11.250 -17.060 5.583 1.00 15.22 95 GLY X CA 1
ATOM 512 C C . GLY A 1 95 ? -11.337 -16.273 6.900 1.00 13.18 95 GLY X C 1
ATOM 513 O O . GLY A 1 95 ? -12.176 -15.415 7.089 1.00 14.00 95 GLY X O 1
ATOM 514 N N . ASP A 1 96 ? -10.382 -16.573 7.795 1.00 13.25 96 ASP X N 1
ATOM 515 C CA . ASP A 1 96 ? -10.393 -16.107 9.161 1.00 15.17 96 ASP X CA 1
ATOM 516 C C . ASP A 1 96 ? -9.017 -15.596 9.486 1.00 14.23 96 ASP X C 1
ATOM 517 O O . ASP A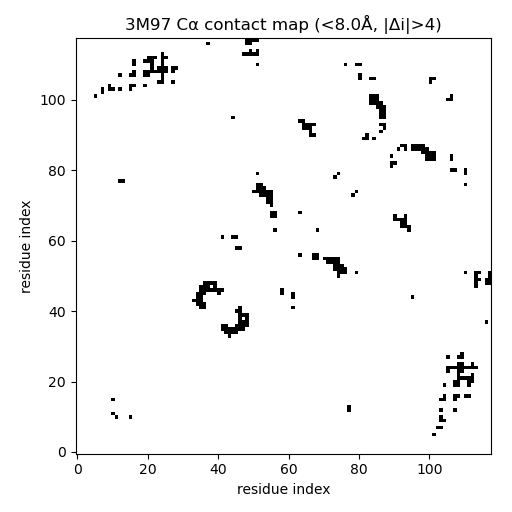 1 96 ? -7.999 -16.001 8.846 1.00 14.21 96 ASP X O 1
ATOM 522 N N . TRP A 1 97 ? -8.960 -14.766 10.499 1.00 12.12 97 TRP X N 1
ATOM 523 C CA . TRP A 1 97 ? -7.669 -14.236 10.953 1.00 10.05 97 TRP X CA 1
ATOM 524 C C . TRP A 1 97 ? -6.926 -15.185 11.837 1.00 12.29 97 TRP X C 1
ATOM 525 O O . TRP A 1 97 ? -6.855 -15.017 13.068 1.00 12.96 97 TRP X O 1
ATOM 536 N N . THR A 1 98 ? -6.386 -16.219 11.234 1.00 11.60 98 THR X N 1
ATOM 537 C CA . THR A 1 98 ? -5.485 -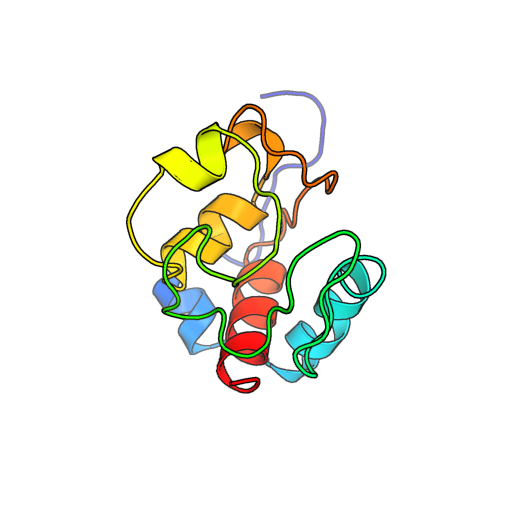17.069 12.016 1.00 12.24 98 THR X CA 1
ATOM 538 C C . THR A 1 98 ? -4.193 -16.316 12.328 1.00 12.01 98 THR X C 1
ATOM 539 O O . THR A 1 98 ? -3.925 -15.214 11.738 1.00 10.57 98 THR X O 1
ATOM 543 N N . PRO A 1 99 ? -3.371 -16.798 13.274 1.00 10.99 99 PRO X N 1
ATOM 544 C CA . PRO A 1 99 ? -2.094 -16.103 13.519 1.00 10.07 99 PRO X CA 1
ATOM 545 C C . PRO A 1 99 ? -1.208 -15.959 12.283 1.00 7.72 99 PRO X C 1
ATOM 546 O O . PRO A 1 99 ? -0.658 -14.842 12.047 1.00 9.77 99 PRO X O 1
ATOM 550 N N . GLU A 1 100 ? -1.206 -16.950 11.410 1.00 10.81 100 GLU X N 1
ATOM 551 C CA . GLU A 1 100 ? -0.426 -16.830 10.135 1.00 8.84 100 GLU X CA 1
ATOM 552 C C . GLU A 1 100 ? -1.013 -15.728 9.296 1.00 11.41 100 GLU X C 1
ATOM 553 O O . GLU A 1 100 ? -0.252 -14.999 8.703 1.00 10.30 100 GLU X O 1
ATOM 559 N N . ALA A 1 101 ? -2.312 -15.725 9.075 1.00 11.15 101 ALA X N 1
ATOM 560 C CA . ALA A 1 101 ? -2.894 -14.659 8.325 1.00 9.99 101 ALA X CA 1
ATOM 561 C C . ALA A 1 101 ? -2.637 -13.249 8.824 1.00 8.21 101 ALA X C 1
ATOM 562 O O . ALA A 1 101 ? -2.235 -12.318 8.111 1.00 9.88 101 ALA X O 1
ATOM 564 N N . LEU A 1 102 ? -2.722 -13.178 10.175 1.00 7.38 102 LEU X N 1
ATOM 565 C CA . LEU A 1 102 ? -2.470 -11.875 10.804 1.00 6.83 102 LEU X CA 1
ATOM 566 C C . LEU A 1 102 ? -1.024 -11.547 10.538 1.00 9.08 102 LEU X C 1
ATOM 567 O O . LEU A 1 102 ? -0.770 -10.345 10.252 1.00 8.59 102 LEU X O 1
ATOM 572 N N . GLN A 1 103 ? -0.036 -12.342 10.774 1.00 9.77 103 GLN X N 1
ATOM 573 C CA . GLN A 1 103 ? 1.317 -11.882 10.584 1.00 8.25 103 GLN X CA 1
ATOM 574 C C . GLN A 1 103 ? 1.661 -11.714 9.122 1.00 9.76 103 GLN X C 1
ATOM 575 O O . GLN A 1 103 ? 2.399 -10.708 8.860 1.00 9.94 103 GLN X O 1
ATOM 581 N N . GLU A 1 104 ? 0.998 -12.361 8.189 1.00 7.68 104 GLU X N 1
ATOM 582 C CA . GLU A 1 104 ? 1.281 -12.071 6.794 1.00 7.17 104 GLU X CA 1
ATOM 583 C C . GLU A 1 104 ? 0.775 -10.691 6.478 1.00 7.41 104 GLU X C 1
ATOM 584 O O . GLU A 1 104 ? 1.498 -9.889 5.892 1.00 9.66 104 GLU X O 1
ATOM 590 N N . PHE A 1 105 ? -0.462 -10.403 6.855 1.00 8.25 105 PHE X N 1
ATOM 591 C CA . PHE A 1 105 ? -1.005 -9.048 6.540 1.00 7.86 105 PHE X CA 1
ATOM 592 C C . PHE A 1 105 ? -0.167 -7.930 7.197 1.00 10.11 105 PHE X C 1
ATOM 593 O O . PHE A 1 105 ? 0.187 -6.912 6.542 1.00 9.30 105 PHE X O 1
ATOM 601 N N . LEU A 1 106 ? 0.253 -8.066 8.476 1.00 9.70 106 LEU X N 1
ATOM 602 C CA . LEU A 1 106 ? 0.994 -7.030 9.170 1.00 9.66 106 LEU X CA 1
ATOM 603 C C . LEU A 1 106 ? 2.411 -6.856 8.646 1.00 11.76 106 LEU X C 1
ATOM 604 O O . LEU A 1 106 ? 2.983 -5.748 8.918 1.00 12.00 106 LEU X O 1
ATOM 609 N N . THR A 1 107 ? 2.942 -7.840 7.905 1.00 9.05 107 THR X N 1
ATOM 610 C CA . THR A 1 107 ? 4.272 -7.678 7.270 1.00 11.36 107 THR X CA 1
ATOM 611 C C . THR A 1 107 ? 4.265 -6.452 6.376 1.00 13.38 107 THR X C 1
ATOM 612 O O . THR A 1 107 ? 5.237 -5.634 6.421 1.00 13.51 107 THR X O 1
ATOM 616 N N . ASN A 1 108 ? 3.232 -6.305 5.527 1.00 10.68 108 ASN X N 1
ATOM 617 C CA . ASN A 1 108 ? 3.159 -5.068 4.708 1.00 10.10 108 ASN X CA 1
ATOM 618 C C . ASN A 1 108 ? 1.746 -5.000 4.113 1.00 13.01 108 ASN X C 1
ATOM 619 O O . ASN A 1 108 ? 1.441 -5.632 3.062 1.00 10.62 108 ASN X O 1
ATOM 624 N N . PRO A 1 109 ? 0.847 -4.341 4.867 1.00 10.50 109 PRO X N 1
ATOM 625 C CA . PRO A 1 109 ? -0.572 -4.357 4.557 1.00 11.72 109 PRO X CA 1
ATOM 626 C C . PRO A 1 109 ? -0.847 -4.005 3.079 1.00 12.32 109 PRO X C 1
ATOM 627 O O . PRO A 1 109 ? -1.626 -4.687 2.420 1.00 12.02 109 PRO X O 1
ATOM 631 N N . LYS A 1 110 ? -0.248 -2.918 2.612 1.00 11.98 110 LYS X N 1
ATOM 632 C CA . LYS A 1 110 ? -0.540 -2.492 1.245 1.00 13.23 110 LYS X CA 1
ATOM 633 C C . LYS A 1 110 ? -0.141 -3.438 0.138 1.00 9.93 110 LYS X C 1
ATOM 634 O O . LYS A 1 110 ? -0.761 -3.333 -0.943 1.00 12.25 110 LYS X O 1
ATOM 640 N N . ALA A 1 111 ? 0.849 -4.303 0.400 1.00 13.10 111 ALA X N 1
ATOM 641 C CA . ALA A 1 111 ? 1.161 -5.417 -0.571 1.00 11.54 111 ALA X CA 1
ATOM 642 C C . ALA A 1 111 ? 0.356 -6.651 -0.458 1.00 11.44 111 ALA X C 1
ATOM 643 O O . ALA A 1 111 ? 0.080 -7.424 -1.400 1.00 13.42 111 ALA X O 1
ATOM 645 N N . VAL A 1 112 ? 0.038 -6.896 0.822 1.00 10.46 112 VAL X N 1
ATOM 646 C CA . VAL A 1 112 ? -0.571 -8.184 1.123 1.00 9.89 112 VAL X CA 1
ATOM 647 C C . VAL A 1 112 ? -2.088 -8.147 0.833 1.00 12.16 112 VAL X C 1
ATOM 648 O O . VAL A 1 112 ? -2.646 -9.164 0.403 1.00 11.45 112 VAL X O 1
ATOM 652 N N . VAL A 1 113 ? -2.741 -7.022 1.022 1.00 10.71 113 VAL X N 1
ATOM 653 C CA . VAL A 1 113 ? -4.131 -6.904 0.517 1.00 11.02 113 VAL X CA 1
ATOM 654 C C . VAL A 1 113 ? -4.122 -5.667 -0.315 1.00 11.44 113 VAL X C 1
ATOM 655 O O . VAL A 1 113 ? -4.265 -4.524 0.172 1.00 12.52 113 VAL X O 1
ATOM 659 N N . LYS A 1 114 ? -3.873 -5.852 -1.659 1.00 12.47 114 LYS X N 1
ATOM 660 C CA . LYS A 1 114 ? -3.755 -4.658 -2.504 1.00 14.55 114 LYS X CA 1
ATOM 661 C C . LYS A 1 114 ? -5.110 -3.957 -2.491 1.00 14.48 114 LYS X C 1
ATOM 662 O O . LYS A 1 114 ? -6.123 -4.602 -2.805 1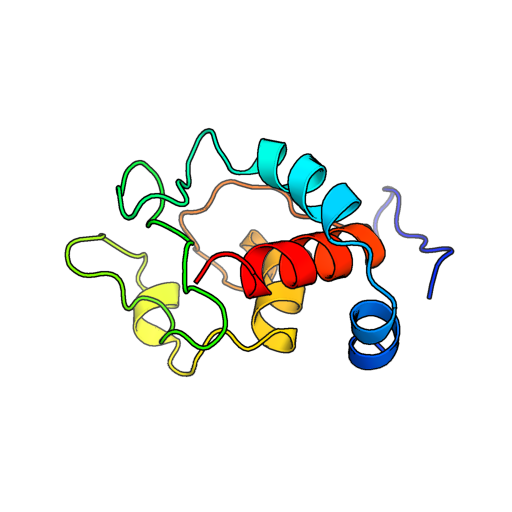.00 15.73 114 LYS X O 1
ATOM 668 N N . GLY A 1 115 ? -5.049 -2.644 -2.316 1.00 12.77 115 GLY X N 1
ATOM 669 C CA . GLY A 1 115 ? -6.195 -1.758 -2.166 1.00 12.88 115 GLY X CA 1
ATOM 670 C C . GLY A 1 115 ? -6.829 -1.792 -0.806 1.00 13.54 115 GLY X C 1
ATOM 671 O O . GLY A 1 115 ? -7.893 -1.168 -0.637 1.00 15.10 115 GLY X O 1
ATOM 672 N N . THR A 1 116 ? -6.155 -2.394 0.217 1.00 11.46 116 THR X N 1
ATOM 673 C CA . THR A 1 116 ? -6.669 -2.124 1.610 1.00 10.21 116 THR X CA 1
ATOM 674 C C . THR A 1 116 ? -6.755 -0.579 1.925 1.00 9.66 116 THR X C 1
ATOM 675 O O . THR A 1 116 ? -5.866 0.188 1.494 1.00 13.83 116 THR X O 1
ATOM 679 N N . LYS A 1 117 ? -7.733 -0.224 2.801 1.00 9.46 117 LYS X N 1
ATOM 680 C CA . LYS A 1 117 ? -7.839 1.190 3.254 1.00 12.16 117 LYS X CA 1
ATOM 681 C C . LYS A 1 117 ? -7.031 1.423 4.569 1.00 11.63 117 LYS X C 1
ATOM 682 O O . LYS A 1 117 ? -6.986 2.532 5.075 1.00 13.11 117 LYS X O 1
ATOM 688 N N . MET A 1 118 ? -6.360 0.389 5.057 1.00 10.21 118 MET X N 1
ATOM 689 C CA . MET A 1 118 ? -5.471 0.548 6.286 1.00 9.30 118 MET X CA 1
ATOM 690 C C . MET A 1 118 ? -4.130 1.149 5.939 1.00 12.24 118 MET X C 1
ATOM 691 O O . MET A 1 118 ? -3.313 0.544 5.270 1.00 13.70 118 MET X O 1
ATOM 696 N N . ALA A 1 119 ? -3.995 2.390 6.371 1.00 11.95 119 ALA X N 1
ATOM 697 C CA . ALA A 1 119 ? -2.788 3.119 6.077 1.00 11.63 119 ALA X CA 1
ATOM 698 C C . ALA A 1 119 ? -1.749 2.901 7.143 1.00 12.60 119 ALA X C 1
ATOM 699 O O . ALA A 1 119 ? -1.676 3.597 8.168 1.00 18.05 119 ALA X O 1
ATOM 701 N N . PHE A 1 120 ? -1.100 1.724 7.014 1.00 11.53 120 PHE X N 1
ATOM 702 C CA . PHE A 1 120 ? -0.090 1.434 8.067 1.00 11.66 120 PHE X CA 1
ATOM 703 C C . PHE A 1 120 ? 1.034 0.738 7.294 1.00 13.19 120 PHE X C 1
ATOM 704 O O . PHE A 1 120 ? 0.777 -0.186 6.524 1.00 13.54 120 PHE X O 1
ATOM 712 N N . ALA A 1 121 ? 2.289 1.117 7.557 1.00 12.96 121 ALA X N 1
ATOM 713 C CA . ALA A 1 121 ? 3.370 0.650 6.780 1.00 12.64 121 ALA X CA 1
ATOM 714 C C . ALA A 1 121 ? 3.659 -0.839 6.998 1.00 12.11 121 ALA X C 1
ATOM 715 O O . ALA A 1 121 ? 4.140 -1.457 6.044 1.00 13.65 121 ALA X O 1
ATOM 717 N N . GLY A 1 122 ? 3.480 -1.364 8.203 1.00 11.28 122 GLY X N 1
ATOM 718 C CA . GLY A 1 122 ? 3.763 -2.755 8.445 1.00 12.45 122 GLY X CA 1
ATOM 719 C C . GLY A 1 122 ? 4.684 -2.871 9.648 1.00 12.06 122 GLY X C 1
ATOM 720 O O . GLY A 1 122 ? 5.274 -1.892 10.158 1.00 14.49 122 GLY X O 1
ATOM 721 N N . LEU A 1 123 ? 4.824 -4.122 10.087 1.00 10.36 123 LEU X N 1
ATOM 722 C CA . LEU A 1 123 ? 5.741 -4.507 11.180 1.00 12.46 123 LEU X CA 1
ATOM 723 C C . LEU A 1 123 ? 6.733 -5.434 10.563 1.00 11.92 123 LEU X C 1
ATOM 724 O O . LEU A 1 123 ? 6.546 -6.699 10.543 1.00 11.81 123 LEU X O 1
ATOM 729 N N . PRO A 1 124 ? 7.864 -4.861 10.064 1.00 14.05 124 PRO X N 1
ATOM 730 C CA . PRO A 1 124 ? 8.873 -5.763 9.440 1.00 14.81 124 PRO X CA 1
ATOM 731 C C . PRO A 1 124 ? 9.612 -6.704 10.429 1.00 12.78 124 PRO X C 1
ATOM 732 O O . PRO A 1 124 ? 10.091 -7.776 9.963 1.00 15.79 124 PRO X O 1
ATOM 736 N N . LYS A 1 125 ? 9.667 -6.435 11.733 1.00 13.15 125 LYS X N 1
ATOM 737 C CA . LYS A 1 125 ? 10.341 -7.302 12.657 1.00 11.79 125 LYS X CA 1
ATOM 738 C C . LYS A 1 125 ? 9.407 -8.456 12.948 1.00 11.56 125 LYS X C 1
ATOM 739 O O . LYS A 1 125 ? 8.291 -8.307 13.467 1.00 10.70 125 LYS X O 1
ATOM 745 N N . ILE A 1 126 ? 9.860 -9.672 12.724 1.00 11.32 126 ILE X N 1
ATOM 746 C CA . ILE A 1 126 ? 9.076 -10.952 12.858 1.00 12.97 126 ILE X CA 1
ATOM 747 C C . ILE A 1 126 ? 8.649 -11.097 14.328 1.00 10.50 126 ILE X C 1
ATOM 748 O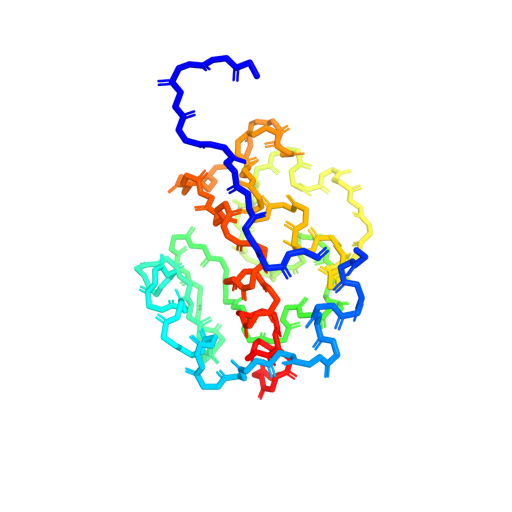 O . ILE A 1 126 ? 7.504 -11.451 14.644 1.00 11.64 126 ILE X O 1
ATOM 753 N N . GLU A 1 127 ? 9.559 -10.703 15.276 1.00 11.12 127 GLU X N 1
ATOM 754 C CA . GLU A 1 127 ? 9.130 -10.794 16.682 1.00 11.50 127 GLU X CA 1
ATOM 755 C C . GLU A 1 127 ? 8.077 -9.764 17.006 1.00 10.94 127 GLU X C 1
ATOM 756 O O . GLU A 1 127 ? 7.307 -9.972 17.947 1.00 12.90 127 GLU X O 1
ATOM 762 N N . ASP A 1 128 ? 8.029 -8.564 16.370 1.00 11.48 128 ASP X N 1
ATOM 763 C CA . ASP A 1 128 ? 6.998 -7.627 16.716 1.00 10.48 128 ASP X CA 1
ATOM 764 C C . ASP A 1 128 ? 5.638 -8.249 16.300 1.00 10.72 128 ASP X C 1
ATOM 765 O O . ASP A 1 128 ? 4.628 -8.068 17.010 1.00 10.79 128 ASP X O 1
ATOM 770 N N . ARG A 1 129 ? 5.581 -8.790 15.102 1.00 9.67 129 ARG X N 1
ATOM 771 C CA . ARG A 1 129 ? 4.309 -9.499 14.672 1.00 10.37 129 ARG X CA 1
ATOM 772 C C . ARG A 1 129 ? 3.929 -10.605 15.657 1.00 10.84 129 ARG X C 1
ATOM 773 O O . ARG A 1 129 ? 2.809 -10.695 16.084 1.00 10.02 129 ARG X O 1
ATOM 781 N N . ALA A 1 130 ? 4.880 -11.485 16.007 1.00 8.95 130 ALA X N 1
ATOM 782 C CA . ALA A 1 130 ? 4.534 -12.602 16.878 1.00 10.45 130 ALA X CA 1
ATOM 783 C C . ALA A 1 130 ? 4.161 -12.104 18.282 1.00 10.67 130 ALA X C 1
ATOM 784 O O . ALA A 1 130 ? 3.202 -12.564 18.884 1.00 10.11 130 ALA X O 1
ATOM 786 N N . ASN A 1 131 ? 4.891 -11.094 18.783 1.00 10.69 131 ASN X N 1
ATOM 787 C CA . ASN A 1 131 ? 4.562 -10.623 20.120 1.00 10.01 131 ASN X CA 1
ATOM 788 C C . ASN A 1 131 ? 3.201 -9.909 20.131 1.00 7.16 131 ASN X C 1
ATOM 789 O O . ASN A 1 131 ? 2.422 -10.100 21.096 1.00 8.43 131 ASN X O 1
ATOM 794 N N . LEU A 1 132 ? 2.912 -9.086 19.085 1.00 9.30 132 LEU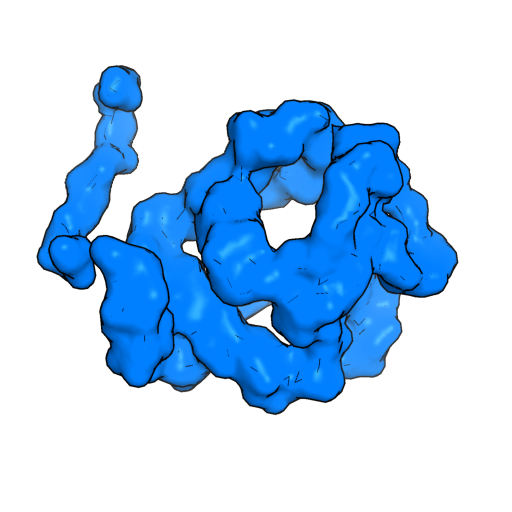 X N 1
ATOM 795 C CA . LEU A 1 132 ? 1.606 -8.442 18.965 1.00 10.51 132 LEU X CA 1
ATOM 796 C C . LEU A 1 132 ? 0.503 -9.461 18.846 1.00 7.62 132 LEU X C 1
ATOM 797 O O . LEU A 1 132 ? -0.527 -9.297 19.566 1.00 8.56 132 LEU X O 1
ATOM 802 N N . ILE A 1 133 ? 0.678 -10.529 18.072 1.00 11.03 133 ILE X N 1
ATOM 803 C CA . ILE A 1 133 ? -0.349 -11.600 17.961 1.00 10.77 133 ILE X CA 1
ATOM 804 C C . ILE A 1 133 ? -0.546 -12.326 19.264 1.00 8.21 133 ILE X C 1
ATOM 805 O O . ILE A 1 133 ? -1.695 -12.551 19.712 1.00 10.12 133 ILE X O 1
ATOM 810 N N . ALA A 1 134 ? 0.540 -12.521 20.014 1.00 7.37 134 ALA X N 1
ATOM 811 C CA . ALA A 1 134 ? 0.368 -13.222 21.296 1.00 11.06 134 ALA X CA 1
ATOM 812 C C . ALA A 1 134 ? -0.472 -12.276 22.227 1.00 9.65 134 ALA X C 1
ATOM 813 O O . ALA A 1 134 ? -1.355 -12.813 22.988 1.00 10.99 134 ALA X O 1
ATOM 815 N N . TYR A 1 135 ? -0.218 -10.941 22.234 1.00 9.52 135 TYR X N 1
ATOM 816 C CA . TYR A 1 135 ? -1.026 -10.093 23.060 1.00 10.93 135 TYR X CA 1
ATOM 817 C C . TYR A 1 135 ? -2.500 -10.117 22.583 1.00 8.56 135 TYR X C 1
ATOM 818 O O . TYR A 1 135 ? -3.400 -10.217 23.431 1.00 9.99 135 TYR X O 1
ATOM 827 N N . LEU A 1 136 ? -2.715 -10.066 21.268 1.00 9.54 136 LEU X N 1
ATOM 828 C CA . LEU A 1 136 ? -4.117 -10.012 20.811 1.00 10.46 136 LEU X CA 1
ATOM 829 C C . LEU A 1 136 ? -4.828 -11.344 21.194 1.00 12.27 136 LEU X C 1
ATOM 830 O O . LEU A 1 136 ? -6.040 -11.354 21.490 1.00 13.00 136 LEU X O 1
ATOM 835 N N . GLU A 1 137 ? -4.153 -12.499 21.229 1.00 11.10 137 GLU X N 1
ATOM 836 C CA . GLU A 1 137 ? -4.750 -13.727 21.692 1.00 13.31 137 GLU X CA 1
ATOM 837 C C . GLU A 1 137 ? -5.367 -13.622 23.091 1.00 13.36 137 GLU X C 1
ATOM 838 O O . GLU A 1 137 ? -6.296 -14.433 23.363 1.00 16.19 137 GLU X O 1
ATOM 844 N N . GLY A 1 138 ? -4.859 -12.721 23.941 1.00 14.44 138 GLY X N 1
ATOM 845 C CA . GLY A 1 138 ? -5.343 -12.619 25.322 1.00 15.83 138 GLY X CA 1
ATOM 846 C C . GLY A 1 138 ? -6.336 -11.482 25.403 1.00 17.82 138 GLY X C 1
ATOM 847 O O . GLY A 1 138 ? -6.902 -11.248 26.479 1.00 17.23 138 GLY X O 1
ATOM 848 N N . GLN A 1 139 ? -6.645 -10.849 24.284 1.00 16.40 139 GLN X N 1
ATOM 849 C CA . GLN A 1 139 ? -7.655 -9.797 24.263 1.00 20.37 139 GLN X CA 1
ATOM 850 C C . GLN A 1 139 ? -8.872 -10.307 23.500 1.00 23.53 139 GLN X C 1
ATOM 851 O O . GLN A 1 139 ? -9.179 -9.814 22.411 1.00 25.22 139 GLN X O 1
ATOM 857 N N . GLN A 1 140 ? -9.556 -11.288 24.050 1.00 30.26 140 GLN X N 1
ATOM 858 C CA . GLN A 1 140 ? -10.732 -11.801 23.332 1.00 34.90 140 GLN X CA 1
ATOM 859 C C . GLN A 1 140 ? -11.891 -11.027 23.957 1.00 35.86 140 GLN X C 1
ATOM 860 O O . GLN A 1 140 ? -12.370 -9.892 23.606 1.00 36.18 140 GLN X O 1
#

Sequence (118 aa):
MGHGAEGEEHADFATVLASADPAAGEKVFGKCKACHKLDGNDGVGPHLNGVVGRTVAGVDGFNYSDPMKAHGGDWTPEALQEFLTNPKAVVKGTKMAFAGLPKIEDRANLIAYLEGQQ

Nearest PDB structures (foldseek):
  3m97-assembly1_X  TM=1.009E+00  e=4.573E-25  Paracoccus denitrificans
  1ql3-assembly1_A  TM=9.951E-01  e=8.419E-19  Paracoccus denitrificans
  1i6d-assembly1_A  TM=9.814E-01  e=5.788E-18  Paracoccus denitrificans
  1c7m-assembly1_A  TM=9.660E-01  e=8.267E-17  Paracoccus denitrificans
  2b12-assembly1_B  TM=9.492E-01  e=1.666E-09  Saccharomyces cerevisiae

Solvent-accessible surface area: 7122 Å² total; per-residue (Å²): 210,56,204,53,112,123,80,64,154,96,104,125,21,72,96,27,33,89,101,24,70,72,65,31,0,91,174,15,2,41,124,21,109,97,47,21,89,40,105,34,90,68,49,116,7,14,36,25,29,29,2,42,48,46,79,12,24,35,12,133,89,35,121,33,13,113,46,19,138,84,120,37,54,72,27,68,37,85,23,10,16,76,13,17,56,64,0,95,63,70,12,176,58,11,120,46,96,49,94,9,2,105,102,25,35,26,21,0,17,3,0,21,30,7,80,61,55,179

Secondary structure (DSSP, 8-state):
--SS----S---HHHHHHT--HHHHHHHGGGTTTT--SSS--SSS---TT-TTPBTT-STT----HHHHHH-SB--HHHHHHHHH-HHHHSTT-S-------SHHHHHHHHHHHHT--

Radius of gyration: 13.94 Å; Cα contacts (8 Å, |Δi|>4): 182; chains: 1; bounding box: 40×27×31 Å

B-factor: mean 17.55, std 11.04, range [4.58, 66.78]